Protein AF-A0A969NFZ1-F1 (afdb_monomer_lite)

pLDDT: mean 78.17, std 21.15, range [33.38, 98.12]

Structure (mmCIF, N/CA/C/O backbone):
data_AF-A0A969NFZ1-F1
#
_entry.id   AF-A0A969NFZ1-F1
#
loop_
_atom_site.group_PDB
_atom_site.id
_atom_site.type_symbol
_atom_site.label_atom_id
_atom_site.label_alt_id
_atom_site.label_comp_id
_atom_site.label_asym_id
_atom_site.label_entity_id
_atom_site.label_seq_id
_atom_site.pdbx_PDB_ins_code
_atom_site.Cartn_x
_atom_site.Cartn_y
_atom_site.Cartn_z
_atom_site.occupancy
_atom_site.B_iso_or_equiv
_atom_site.auth_seq_id
_atom_site.auth_comp_id
_atom_site.auth_asym_id
_atom_site.auth_atom_id
_atom_site.pdbx_PDB_model_num
ATOM 1 N N . MET A 1 1 ? -9.414 -12.767 0.081 1.00 47.22 1 MET A N 1
ATOM 2 C CA . MET A 1 1 ? -10.395 -11.897 -0.607 1.00 47.22 1 MET A CA 1
ATOM 3 C C . MET A 1 1 ? -9.582 -10.931 -1.452 1.00 47.22 1 MET A C 1
ATOM 5 O O . MET A 1 1 ? -8.502 -10.576 -1.006 1.00 47.22 1 MET A O 1
ATOM 9 N N . ALA A 1 2 ? -10.011 -10.599 -2.670 1.00 57.41 2 ALA A N 1
ATOM 10 C CA . ALA A 1 2 ? -9.298 -9.615 -3.489 1.00 57.41 2 ALA A CA 1
ATOM 11 C C . ALA A 1 2 ? -9.621 -8.204 -2.979 1.00 57.41 2 ALA A C 1
ATOM 13 O O . ALA A 1 2 ? -10.778 -7.925 -2.651 1.00 57.41 2 ALA A O 1
ATOM 14 N N . PHE A 1 3 ? -8.607 -7.353 -2.880 1.00 71.88 3 PHE A N 1
ATOM 15 C CA . PHE A 1 3 ? -8.769 -5.966 -2.471 1.00 71.88 3 PHE A CA 1
ATOM 16 C C . PHE A 1 3 ? -9.343 -5.140 -3.632 1.00 71.88 3 PHE A C 1
ATOM 18 O O . PHE A 1 3 ? -8.920 -5.292 -4.771 1.00 71.88 3 PHE A O 1
ATOM 25 N N . ASP A 1 4 ? -10.339 -4.288 -3.375 1.00 77.69 4 ASP A N 1
ATOM 26 C CA . ASP A 1 4 ? -11.034 -3.534 -4.430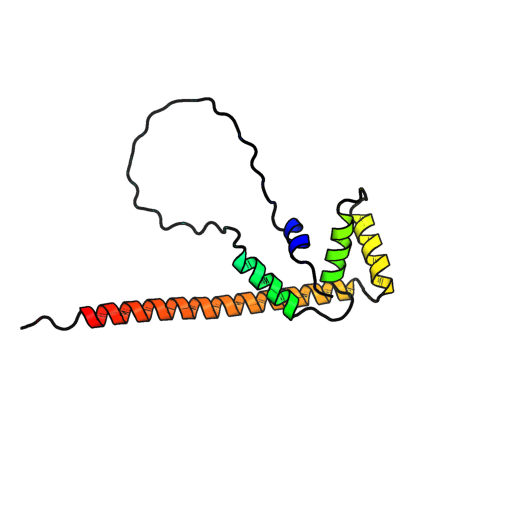 1.00 77.69 4 ASP A CA 1
ATOM 27 C C . ASP A 1 4 ? -10.371 -2.165 -4.652 1.00 77.69 4 ASP A C 1
ATOM 29 O O . ASP A 1 4 ? -10.809 -1.136 -4.128 1.00 77.69 4 ASP A O 1
ATOM 33 N N . PHE A 1 5 ? -9.287 -2.156 -5.432 1.00 75.94 5 PHE A N 1
ATOM 34 C CA . PHE A 1 5 ? -8.477 -0.956 -5.668 1.00 75.94 5 PHE A CA 1
ATOM 35 C C . PHE A 1 5 ? -9.226 0.178 -6.376 1.00 75.94 5 PHE A C 1
ATOM 37 O O . PHE A 1 5 ? -8.934 1.356 -6.152 1.00 75.94 5 PHE A O 1
ATOM 44 N N . LYS A 1 6 ? -10.249 -0.146 -7.174 1.00 75.44 6 LYS A N 1
ATOM 45 C CA . LYS A 1 6 ? -11.071 0.856 -7.874 1.00 75.44 6 LYS A CA 1
ATOM 46 C C . LYS A 1 6 ? -11.805 1.764 -6.904 1.00 75.44 6 LYS A C 1
ATOM 48 O O . LYS A 1 6 ? -11.975 2.950 -7.172 1.00 75.44 6 LYS A O 1
ATOM 53 N N . LYS A 1 7 ? -12.203 1.219 -5.756 1.00 73.88 7 LYS A N 1
ATOM 54 C CA . LYS A 1 7 ? -12.824 2.003 -4.698 1.00 73.88 7 LYS A CA 1
ATOM 55 C C . LYS A 1 7 ? -11.800 2.960 -4.096 1.00 73.88 7 LYS A C 1
ATOM 57 O O . LYS A 1 7 ? -12.065 4.163 -4.084 1.00 73.88 7 LYS A O 1
ATOM 62 N N . ILE A 1 8 ? -10.617 2.494 -3.696 1.00 71.56 8 ILE A N 1
ATOM 63 C CA . ILE A 1 8 ? -9.643 3.393 -3.057 1.00 71.56 8 ILE A CA 1
ATOM 64 C C . ILE A 1 8 ? -9.021 4.402 -4.027 1.00 71.56 8 ILE A C 1
ATOM 66 O O . ILE A 1 8 ? -8.551 5.442 -3.584 1.00 71.56 8 ILE A O 1
ATOM 70 N N . THR A 1 9 ? -9.078 4.162 -5.341 1.00 70.00 9 THR A N 1
ATOM 71 C CA . THR A 1 9 ? -8.626 5.127 -6.363 1.00 70.00 9 THR A CA 1
ATOM 72 C C . THR A 1 9 ? -9.313 6.487 -6.188 1.00 70.00 9 THR A C 1
ATOM 74 O O . THR A 1 9 ? -8.667 7.525 -6.306 1.00 70.00 9 THR A O 1
ATOM 77 N N . SER A 1 10 ? -10.592 6.490 -5.794 1.00 71.00 10 SER A N 1
ATOM 78 C CA . SER A 1 10 ? -11.364 7.708 -5.513 1.00 71.00 10 SER A CA 1
ATOM 79 C C . SER A 1 10 ? -10.823 8.539 -4.339 1.00 71.00 10 SER A C 1
ATOM 81 O O . SER A 1 10 ? -11.215 9.695 -4.208 1.00 71.00 10 SER A O 1
ATOM 83 N N . LEU A 1 11 ? -9.966 7.981 -3.474 1.00 68.75 11 LEU A N 1
ATOM 84 C CA . LEU A 1 11 ? -9.302 8.730 -2.398 1.00 68.75 11 LEU A CA 1
ATOM 85 C C . LEU A 1 11 ? -8.077 9.509 -2.898 1.00 68.75 11 LEU A C 1
ATOM 87 O O . LEU A 1 11 ? -7.656 10.456 -2.241 1.00 68.75 11 LEU A O 1
ATOM 91 N N . PHE A 1 12 ? -7.492 9.099 -4.028 1.00 67.69 12 PHE A N 1
ATOM 92 C CA . PHE A 1 12 ? -6.225 9.636 -4.534 1.00 67.69 12 PHE A CA 1
ATOM 93 C C . PHE A 1 12 ? -6.374 10.408 -5.847 1.00 67.69 12 PHE A C 1
ATOM 95 O O . PHE A 1 12 ? -5.532 11.252 -6.150 1.00 67.69 12 PHE A O 1
ATOM 102 N N . VAL A 1 13 ? -7.430 10.138 -6.618 1.00 60.50 13 VAL A N 1
ATOM 103 C CA . VAL A 1 13 ? -7.727 10.814 -7.882 1.00 60.50 13 VAL A CA 1
ATOM 104 C C . VAL A 1 13 ? -9.055 11.547 -7.750 1.00 60.50 13 VAL A C 1
ATOM 106 O O . VAL A 1 13 ? -10.119 10.935 -7.670 1.00 60.50 13 VAL A O 1
ATOM 109 N N . GLU A 1 14 ? -8.990 12.874 -7.754 1.00 54.16 14 GLU A N 1
ATOM 110 C CA . GLU A 1 14 ? -10.167 13.727 -7.853 1.00 54.16 14 GLU A CA 1
ATOM 111 C C . GLU A 1 14 ? -10.597 13.774 -9.327 1.00 54.16 14 GLU A C 1
ATOM 113 O O . GLU A 1 14 ? -10.011 14.482 -10.150 1.00 54.16 14 GLU A O 1
ATOM 118 N N . THR A 1 15 ? -11.589 12.960 -9.698 1.00 47.25 15 THR A N 1
ATOM 119 C CA . THR A 1 15 ? -12.238 13.055 -11.011 1.00 47.25 15 THR A CA 1
ATOM 120 C C . THR A 1 15 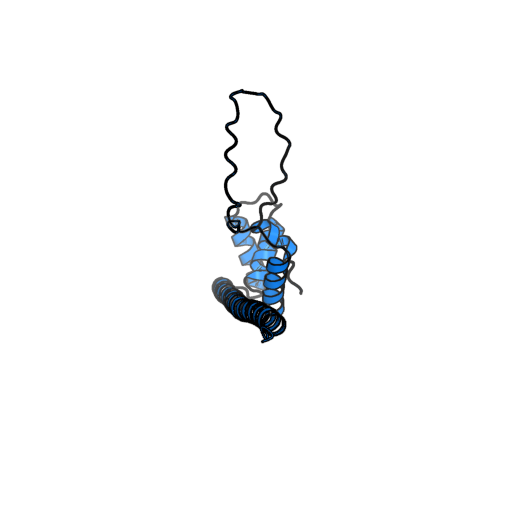? -12.977 14.389 -11.080 1.00 47.25 15 THR A C 1
ATOM 122 O O . THR A 1 15 ? -14.109 14.521 -10.621 1.00 47.25 15 THR A O 1
ATOM 125 N N . SER A 1 16 ? -12.308 15.405 -11.622 1.00 43.84 16 SER A N 1
ATOM 126 C CA . SER A 1 16 ? -12.915 16.701 -11.905 1.00 43.84 16 SER A CA 1
ATOM 127 C C . SER A 1 16 ? -13.853 16.573 -13.106 1.00 43.84 16 SER A C 1
ATOM 129 O O . SER A 1 16 ? -13.443 16.616 -14.263 1.00 43.84 16 SER A O 1
ATOM 131 N N . GLU A 1 17 ? -15.144 16.404 -12.835 1.00 43.84 17 GLU A N 1
ATOM 132 C CA . GLU A 1 17 ? -16.187 16.571 -13.843 1.00 43.84 17 GLU A CA 1
ATOM 133 C C . GLU A 1 17 ? -16.384 18.080 -14.081 1.00 43.84 17 GLU A C 1
ATOM 135 O O . GLU A 1 17 ? -16.965 18.795 -13.263 1.00 43.84 17 GLU A O 1
ATOM 140 N N . GLN A 1 18 ? -15.806 18.601 -15.169 1.00 35.22 18 GLN A N 1
ATOM 141 C CA . GLN A 1 18 ? -15.922 20.009 -15.559 1.00 35.22 18 GLN A CA 1
ATOM 142 C C . GLN A 1 18 ? -17.350 20.339 -16.022 1.00 35.22 18 GLN A C 1
ATOM 144 O O . GLN A 1 18 ? -17.803 19.872 -17.066 1.00 35.22 18 GLN A O 1
ATOM 149 N N . ALA A 1 19 ? -18.030 21.219 -15.285 1.00 37.06 19 ALA A N 1
ATOM 150 C CA . ALA A 1 19 ? -19.217 21.931 -15.760 1.00 37.06 19 ALA A CA 1
ATOM 151 C C . ALA A 1 19 ? -18.820 23.089 -16.713 1.00 37.06 19 ALA A C 1
ATOM 153 O O . ALA A 1 19 ? -17.762 23.698 -16.523 1.00 37.06 19 ALA A O 1
ATOM 154 N N . PRO A 1 20 ? -19.638 23.425 -17.733 1.00 38.88 20 PRO A N 1
ATOM 155 C CA . PRO A 1 20 ? -19.259 24.369 -18.782 1.00 38.88 20 PRO A CA 1
ATOM 156 C C . PRO A 1 20 ? -19.355 25.818 -18.286 1.00 38.88 20 PRO A C 1
ATOM 158 O O . PRO A 1 20 ? -20.407 26.250 -17.818 1.00 38.88 20 PRO A O 1
ATOM 161 N N . VAL A 1 21 ? -18.272 26.590 -18.425 1.00 33.56 21 VAL A N 1
ATOM 162 C CA . VAL A 1 21 ? -18.270 28.032 -18.132 1.00 33.56 21 VAL A CA 1
ATOM 163 C C . VAL A 1 21 ? -18.431 28.827 -19.428 1.00 33.56 21 VAL A C 1
ATOM 165 O O . VAL A 1 21 ? -17.689 28.659 -20.394 1.00 33.56 21 VAL A O 1
ATOM 168 N N . GLN A 1 22 ? -19.450 29.678 -19.414 1.00 33.38 22 GLN A N 1
ATOM 169 C CA . GLN A 1 22 ? -19.936 30.550 -20.477 1.00 33.38 22 GLN A CA 1
ATOM 170 C C . GLN A 1 22 ? -19.023 31.781 -20.669 1.00 33.38 22 GLN A C 1
ATOM 172 O O . GLN A 1 22 ? -18.518 32.344 -19.701 1.00 33.38 22 GLN A O 1
ATOM 177 N N . GLN A 1 23 ? -18.803 32.171 -21.931 1.00 36.34 23 GLN A N 1
ATOM 178 C CA . GLN A 1 23 ? -17.927 33.262 -22.389 1.00 36.34 23 GLN A CA 1
ATOM 179 C C . GLN A 1 23 ? -18.564 34.658 -22.246 1.00 36.34 23 GLN A C 1
ATOM 181 O O . GLN A 1 23 ? -19.745 34.805 -22.540 1.00 36.34 23 GLN A O 1
ATOM 186 N N . GLU A 1 24 ? -17.743 35.687 -21.986 1.00 35.72 24 GLU A N 1
ATOM 187 C CA . GLU A 1 24 ? -17.876 37.027 -22.593 1.00 35.72 24 GLU A CA 1
ATOM 188 C C . GLU A 1 24 ? -16.492 37.705 -22.780 1.00 35.72 24 GLU A C 1
ATOM 190 O O . GLU A 1 24 ? -15.524 37.309 -22.124 1.00 35.72 24 GLU A O 1
ATOM 195 N N . PRO A 1 25 ? -16.355 38.654 -23.735 1.00 46.28 25 PRO A N 1
ATOM 196 C CA . PRO A 1 25 ? -15.123 38.889 -24.489 1.00 46.28 25 PRO A CA 1
ATOM 197 C C . PRO A 1 25 ? -14.338 40.128 -24.028 1.00 46.28 25 PRO A C 1
ATOM 199 O O . PRO A 1 25 ? -14.912 41.127 -23.604 1.00 46.28 25 PRO A O 1
ATOM 202 N N . SER A 1 26 ? -13.016 40.126 -24.221 1.00 37.03 26 SER A N 1
ATOM 203 C CA . SER A 1 26 ? -12.261 41.376 -24.347 1.00 37.03 26 SER A CA 1
ATOM 204 C C . SER A 1 26 ? -11.040 41.207 -25.247 1.00 37.03 26 SER A C 1
ATOM 206 O O . SER A 1 26 ? -10.304 40.225 -25.190 1.00 37.03 26 SER A O 1
ATOM 208 N N . SER A 1 27 ? -10.909 42.177 -26.136 1.00 45.69 27 SER A N 1
ATOM 209 C CA . SER A 1 27 ? -10.165 42.211 -27.386 1.00 45.69 27 SER A CA 1
ATOM 210 C C . SER A 1 27 ? -8.814 42.921 -27.263 1.00 45.69 27 SER A C 1
ATOM 212 O O . SER A 1 27 ? -8.782 44.070 -26.829 1.00 45.69 27 SER A O 1
ATOM 214 N N . ALA A 1 28 ? -7.738 42.305 -27.767 1.00 39.47 28 ALA A 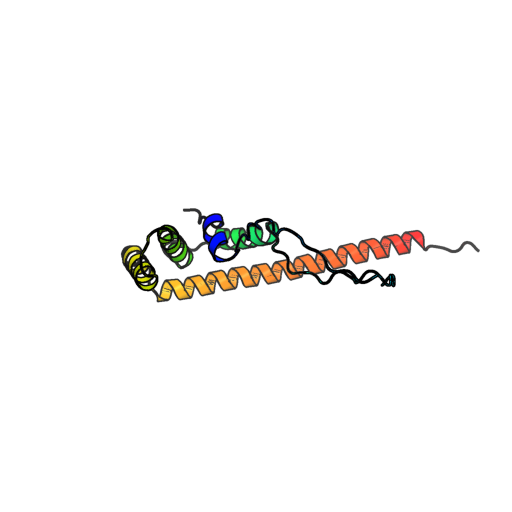N 1
ATOM 215 C CA . ALA A 1 28 ? -6.564 42.983 -28.340 1.00 39.47 28 ALA A CA 1
ATOM 216 C C . ALA A 1 28 ? -5.753 42.003 -29.230 1.00 39.47 28 ALA A C 1
ATOM 218 O O . ALA A 1 28 ? -5.766 40.801 -28.962 1.00 39.47 28 ALA A O 1
ATOM 219 N N . PRO A 1 29 ? -5.102 42.476 -30.313 1.00 43.56 29 PRO A N 1
ATOM 220 C CA . PRO A 1 29 ? -4.761 41.662 -31.482 1.00 43.56 29 PRO A CA 1
ATOM 221 C C . PRO A 1 29 ? -3.432 40.896 -31.372 1.00 43.56 29 PRO A C 1
ATOM 223 O O . PRO A 1 29 ? -2.464 41.353 -30.768 1.00 43.56 29 PRO A O 1
ATOM 226 N N . SER A 1 30 ? -3.403 39.731 -32.028 1.00 46.16 30 SER A N 1
ATOM 227 C CA . SER A 1 30 ? -2.269 38.811 -32.147 1.00 46.16 30 SER A CA 1
ATOM 228 C C . SER A 1 30 ? -1.046 39.422 -32.827 1.00 46.16 30 SER A C 1
ATOM 230 O O . SER A 1 30 ? -1.135 39.944 -33.938 1.00 46.16 30 SER A O 1
ATOM 232 N N . VAL A 1 31 ? 0.124 39.186 -32.234 1.00 35.28 31 VAL A N 1
ATOM 233 C CA . VAL A 1 31 ? 1.387 39.103 -32.974 1.00 35.28 31 VAL A CA 1
ATOM 234 C C . VAL A 1 31 ? 1.816 37.640 -32.950 1.00 35.28 31 VAL A C 1
ATOM 236 O O . VAL A 1 31 ? 2.223 37.110 -31.919 1.00 35.28 31 VAL A O 1
ATOM 239 N N . SER A 1 32 ? 1.636 36.968 -34.085 1.00 48.34 32 SER A N 1
ATOM 240 C CA . SER A 1 32 ? 2.074 35.592 -34.304 1.00 48.34 32 SER A CA 1
ATOM 241 C C . SER A 1 32 ? 3.581 35.584 -34.535 1.00 48.34 32 SER A C 1
ATOM 243 O O . SER A 1 32 ? 4.050 35.949 -35.611 1.00 48.34 32 SER A O 1
ATOM 245 N N . LEU A 1 33 ? 4.336 35.151 -33.530 1.00 40.34 33 LEU A N 1
ATOM 246 C CA . LEU A 1 33 ? 5.721 34.719 -33.682 1.00 40.34 33 LEU A CA 1
ATOM 247 C C . LEU A 1 33 ? 5.733 33.204 -33.501 1.00 40.34 33 LEU A C 1
ATOM 249 O O . LEU A 1 33 ? 5.552 32.701 -32.395 1.00 40.34 33 LEU A O 1
ATOM 253 N N . SER A 1 34 ? 5.894 32.489 -34.612 1.00 48.06 34 SER A N 1
ATOM 254 C CA . SER A 1 34 ? 6.034 31.036 -34.655 1.00 48.06 34 SER A CA 1
ATOM 255 C C . SER A 1 34 ? 7.252 30.617 -33.834 1.00 48.06 34 SER A C 1
ATOM 257 O O . SER A 1 34 ? 8.390 30.714 -34.294 1.00 48.06 34 SER A O 1
ATOM 259 N N . GLN A 1 35 ? 7.011 30.188 -32.598 1.00 40.97 35 GLN A N 1
ATOM 260 C CA . GLN A 1 35 ? 8.035 29.620 -31.734 1.00 40.97 35 GLN A CA 1
ATOM 261 C C . GLN A 1 35 ? 8.273 28.152 -32.137 1.00 40.97 35 GLN A C 1
ATOM 263 O O . GLN A 1 35 ? 7.311 27.455 -32.476 1.00 40.97 35 GLN A O 1
ATOM 268 N N . PRO A 1 36 ? 9.529 27.667 -32.131 1.00 42.62 36 PRO A N 1
ATOM 269 C CA . PRO A 1 36 ? 9.833 26.258 -32.354 1.00 42.62 36 PRO A CA 1
ATOM 270 C C . PRO A 1 36 ? 9.073 25.420 -31.332 1.00 42.62 36 PRO A C 1
ATOM 272 O O . PRO A 1 36 ? 9.010 25.810 -30.166 1.00 42.62 36 PRO A O 1
ATOM 275 N N . GLN A 1 37 ? 8.500 24.296 -31.772 1.00 39.53 37 GLN A N 1
ATOM 276 C CA . GLN A 1 37 ? 7.786 23.365 -30.904 1.00 39.53 37 GLN A CA 1
ATOM 277 C C . GLN A 1 37 ? 8.634 23.080 -29.666 1.00 39.53 37 GLN A C 1
ATOM 279 O O . GLN A 1 37 ? 9.702 22.469 -29.748 1.00 39.53 37 GLN A O 1
ATOM 284 N N . THR A 1 38 ? 8.176 23.584 -28.524 1.00 38.22 38 THR A N 1
ATOM 285 C CA . THR A 1 38 ? 8.731 23.223 -27.236 1.00 38.22 38 THR A CA 1
ATOM 286 C C . THR A 1 38 ? 8.524 21.726 -27.097 1.00 38.22 38 THR A C 1
ATOM 288 O O . THR A 1 38 ? 7.402 21.225 -27.156 1.00 38.22 38 THR A O 1
ATOM 291 N N . VAL A 1 39 ? 9.639 21.007 -26.981 1.00 46.59 39 VAL A N 1
ATOM 292 C CA . VAL A 1 39 ? 9.682 19.638 -26.475 1.00 46.59 39 VAL A CA 1
ATOM 293 C C . VAL A 1 39 ? 8.742 19.602 -25.277 1.00 46.59 39 VAL A C 1
ATOM 295 O O . VAL A 1 39 ? 8.951 20.349 -24.320 1.00 46.59 39 VAL A O 1
ATOM 298 N N . GLY A 1 40 ? 7.652 18.842 -25.406 1.00 43.78 40 GLY A N 1
ATOM 299 C CA . GLY A 1 40 ? 6.588 18.812 -24.418 1.00 43.78 40 GLY A CA 1
ATOM 300 C C . GLY A 1 40 ? 7.191 18.586 -23.043 1.00 43.78 40 GLY A C 1
ATOM 301 O O . GLY A 1 40 ? 7.843 17.571 -22.806 1.00 43.78 40 GLY A O 1
ATOM 302 N N . VAL A 1 41 ? 7.001 19.553 -22.146 1.00 44.25 41 VAL A N 1
ATOM 303 C CA . VAL A 1 41 ? 7.138 19.297 -20.716 1.00 44.25 41 VAL A CA 1
ATOM 304 C C . VAL A 1 41 ? 6.226 18.102 -20.450 1.00 44.25 41 VAL A C 1
ATOM 306 O O . VAL A 1 41 ? 5.045 18.199 -20.792 1.00 44.25 41 VAL A O 1
ATOM 309 N N . PRO A 1 42 ? 6.720 16.972 -19.916 1.00 51.62 42 PRO A N 1
ATOM 310 C CA . PRO A 1 42 ? 5.831 15.911 -19.491 1.00 51.62 42 PRO A CA 1
ATOM 311 C C . PRO A 1 42 ? 4.995 16.489 -18.350 1.00 51.62 42 PRO A C 1
ATOM 313 O O . PRO A 1 42 ? 5.425 16.553 -17.201 1.00 51.62 42 PRO A O 1
ATOM 316 N N . THR A 1 43 ? 3.804 16.987 -18.670 1.00 56.28 43 THR A N 1
ATOM 317 C CA . THR A 1 43 ? 2.736 17.116 -17.690 1.00 56.28 43 THR A CA 1
ATOM 318 C C . THR A 1 43 ? 2.572 15.721 -17.117 1.00 56.28 43 THR A C 1
ATOM 320 O O . THR A 1 43 ? 2.328 14.794 -17.888 1.00 56.28 43 THR A O 1
ATOM 323 N N . GLY A 1 44 ? 2.786 15.559 -15.809 1.00 62.44 44 GLY A N 1
ATOM 324 C CA . GLY A 1 44 ? 2.578 14.304 -15.087 1.00 62.44 44 GLY A CA 1
ATOM 325 C C . GLY A 1 44 ? 1.100 13.928 -15.103 1.00 62.44 44 GLY A C 1
ATOM 326 O O . GLY A 1 44 ? 0.412 14.052 -14.096 1.00 62.44 44 GLY A O 1
ATOM 327 N N . ALA A 1 45 ? 0.600 13.574 -16.283 1.00 76.56 45 ALA A N 1
ATOM 328 C CA . ALA A 1 45 ? -0.755 13.141 -16.506 1.00 76.56 45 ALA A CA 1
ATOM 329 C C . ALA A 1 45 ? -0.933 11.793 -15.816 1.00 76.56 45 ALA A C 1
ATOM 331 O O . ALA A 1 45 ? -0.040 10.944 -15.836 1.00 76.56 45 ALA A O 1
ATOM 332 N N . PHE A 1 46 ? -2.090 11.623 -15.190 1.00 82.00 46 PHE A N 1
ATOM 333 C CA . PHE A 1 46 ? -2.474 10.342 -14.635 1.00 82.00 46 PHE A CA 1
ATOM 334 C C . PHE A 1 46 ? -2.567 9.315 -15.768 1.00 82.00 46 PHE A C 1
ATOM 336 O O . PHE A 1 46 ? -3.323 9.502 -16.722 1.00 82.00 46 PHE A O 1
ATOM 343 N N . ASP A 1 47 ? -1.787 8.245 -15.652 1.00 87.62 47 ASP A N 1
ATOM 344 C CA . ASP A 1 47 ? -1.808 7.121 -16.577 1.00 87.62 47 ASP A CA 1
ATOM 345 C C . ASP A 1 47 ? -2.469 5.925 -15.884 1.00 87.62 47 ASP A C 1
ATOM 347 O O . ASP A 1 47 ? -1.956 5.393 -14.894 1.00 87.62 47 ASP A O 1
ATOM 351 N N . GLN A 1 48 ? -3.627 5.517 -16.408 1.00 88.00 48 GLN A N 1
ATOM 352 C CA . GLN A 1 48 ? -4.405 4.409 -15.858 1.00 88.00 48 GLN A CA 1
ATOM 353 C C . GLN A 1 48 ? -3.636 3.084 -15.917 1.00 88.00 48 GLN A C 1
ATOM 355 O O . GLN A 1 48 ? -3.752 2.287 -14.993 1.00 88.00 48 GLN A O 1
ATOM 360 N N . ALA A 1 49 ? -2.838 2.841 -16.960 1.00 88.19 49 ALA A N 1
ATOM 361 C CA . ALA A 1 49 ? -2.096 1.592 -17.096 1.00 88.19 49 ALA A CA 1
ATOM 362 C C . ALA A 1 49 ? -0.966 1.504 -16.064 1.00 88.19 49 ALA A C 1
ATOM 364 O O . ALA A 1 49 ? -0.745 0.442 -15.480 1.00 88.19 49 ALA A O 1
ATOM 365 N N . VAL A 1 50 ? -0.290 2.625 -15.789 1.00 88.19 50 VAL A N 1
ATOM 366 C CA . VAL A 1 50 ? 0.704 2.704 -14.706 1.00 88.19 50 VAL A CA 1
ATOM 367 C C . VAL A 1 50 ? 0.030 2.472 -13.357 1.00 88.19 50 VAL A C 1
ATOM 369 O O . VAL A 1 50 ? 0.522 1.677 -12.560 1.00 88.19 50 VAL A O 1
ATOM 372 N N . PHE A 1 51 ? -1.111 3.118 -13.108 1.00 89.69 51 PHE A N 1
ATOM 373 C CA . PHE A 1 51 ? -1.875 2.907 -11.881 1.00 89.69 51 PHE A CA 1
ATOM 374 C C . PHE A 1 51 ? -2.276 1.436 -11.706 1.00 89.69 51 PHE A C 1
ATOM 376 O O . PHE A 1 51 ? -1.983 0.849 -10.667 1.00 89.69 51 PHE A O 1
ATOM 383 N N . ASP A 1 52 ? -2.867 0.820 -12.731 1.00 90.00 52 ASP A N 1
ATOM 384 C CA . ASP A 1 52 ? -3.293 -0.581 -12.704 1.00 90.00 52 ASP A CA 1
ATOM 385 C C . ASP A 1 52 ? -2.109 -1.531 -12.458 1.00 90.00 52 ASP A C 1
ATOM 387 O O . ASP A 1 52 ? -2.242 -2.485 -11.692 1.00 90.00 52 ASP A O 1
ATOM 391 N N . SER A 1 53 ? -0.935 -1.248 -13.038 1.00 90.12 53 SER A N 1
ATOM 392 C CA . SER A 1 53 ? 0.293 -2.018 -12.786 1.00 90.12 53 SER A CA 1
ATOM 393 C C . SER A 1 53 ? 0.724 -1.941 -11.322 1.00 90.12 53 SER A C 1
ATOM 395 O O . SER A 1 53 ? 1.010 -2.964 -10.702 1.00 90.12 53 SER A O 1
ATOM 397 N N . 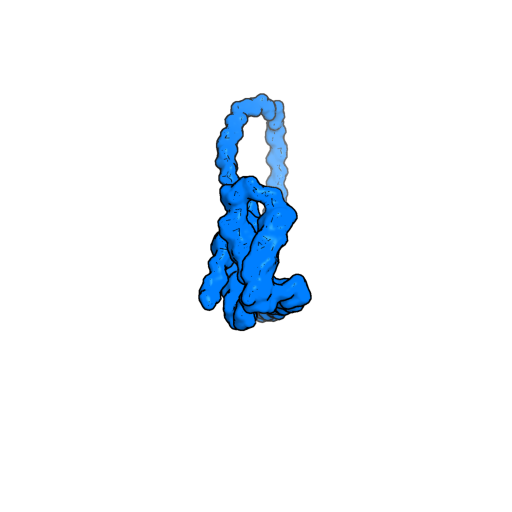LEU A 1 54 ? 0.713 -0.740 -10.735 1.00 92.19 54 LEU A N 1
ATOM 398 C CA . LEU A 1 54 ? 1.057 -0.547 -9.325 1.00 92.19 54 LEU A CA 1
ATOM 399 C C . LEU A 1 54 ? 0.050 -1.238 -8.398 1.00 92.19 54 LEU A C 1
ATOM 401 O O . LEU A 1 54 ? 0.451 -1.849 -7.410 1.00 92.19 54 LEU A O 1
ATOM 405 N N . MET A 1 55 ? -1.248 -1.169 -8.707 1.00 92.06 55 MET A N 1
ATOM 406 C CA . MET A 1 55 ? -2.274 -1.849 -7.908 1.00 92.06 55 MET A CA 1
ATOM 407 C C . MET A 1 55 ? -2.115 -3.364 -7.989 1.00 92.06 55 MET A C 1
ATOM 409 O O . MET A 1 55 ? -2.166 -4.040 -6.965 1.00 92.06 55 MET A O 1
ATOM 413 N N . LYS A 1 56 ? -1.823 -3.891 -9.181 1.00 91.75 56 LYS A N 1
ATOM 414 C CA . LYS A 1 56 ? -1.528 -5.309 -9.375 1.00 91.75 56 LYS A CA 1
ATOM 415 C C . LYS A 1 56 ? -0.306 -5.757 -8.566 1.00 91.75 56 LYS A C 1
ATOM 417 O O . LYS A 1 56 ? -0.363 -6.803 -7.927 1.00 91.75 56 LYS A O 1
ATOM 422 N N . ALA A 1 57 ? 0.762 -4.960 -8.529 1.00 93.94 57 ALA A N 1
ATOM 423 C CA . ALA A 1 57 ? 1.934 -5.262 -7.707 1.00 93.94 57 ALA A CA 1
ATOM 424 C C . ALA A 1 57 ? 1.578 -5.337 -6.210 1.00 93.94 57 ALA A C 1
ATOM 426 O O . ALA A 1 57 ? 2.045 -6.228 -5.502 1.00 93.94 57 ALA A O 1
ATOM 427 N N . ILE A 1 58 ? 0.706 -4.449 -5.719 1.00 94.38 58 ILE A N 1
ATOM 428 C CA . ILE A 1 58 ? 0.204 -4.532 -4.341 1.00 94.38 58 ILE A CA 1
ATOM 429 C C . ILE A 1 58 ? -0.646 -5.802 -4.141 1.00 94.38 58 ILE A C 1
ATOM 431 O O . ILE A 1 58 ? -0.458 -6.486 -3.137 1.00 94.38 58 ILE A O 1
ATOM 435 N N . GLU A 1 59 ? -1.543 -6.146 -5.075 1.00 91.94 59 GLU A N 1
ATOM 436 C CA . GLU A 1 59 ? -2.378 -7.362 -5.009 1.00 91.94 59 GLU A CA 1
ATOM 437 C C . GLU A 1 59 ? -1.546 -8.644 -4.924 1.00 91.94 59 GLU A C 1
ATOM 439 O O . GLU A 1 59 ? -1.821 -9.509 -4.090 1.00 91.94 59 GLU A O 1
ATOM 444 N N . GLU A 1 60 ? -0.525 -8.767 -5.772 1.00 93.62 60 GLU A N 1
ATOM 445 C CA . GLU A 1 60 ? 0.368 -9.931 -5.816 1.00 93.62 60 GLU A CA 1
ATOM 446 C C . GLU A 1 60 ? 1.180 -10.085 -4.523 1.00 93.62 60 GLU A C 1
ATOM 448 O O . GLU A 1 60 ? 1.557 -11.198 -4.149 1.00 93.62 60 GLU A O 1
ATOM 453 N N . HIS A 1 61 ? 1.394 -8.978 -3.812 1.00 94.75 61 HIS A N 1
ATOM 454 C CA . HIS A 1 61 ? 2.094 -8.920 -2.536 1.00 94.75 61 HIS A CA 1
ATOM 455 C C . HIS A 1 61 ? 1.156 -8.775 -1.326 1.00 94.75 61 HIS A C 1
ATOM 457 O O . HIS A 1 61 ? 1.626 -8.458 -0.233 1.00 94.75 61 HIS A O 1
ATOM 463 N N . ASN A 1 62 ? -0.151 -9.013 -1.475 1.00 93.50 62 ASN A N 1
ATOM 464 C CA . ASN A 1 62 ? -1.095 -8.852 -0.371 1.00 93.50 62 ASN A CA 1
ATOM 465 C C . ASN A 1 62 ? -0.758 -9.782 0.813 1.00 93.50 62 ASN A C 1
ATOM 467 O O . ASN A 1 62 ? -0.513 -10.983 0.642 1.00 93.50 62 ASN A O 1
ATOM 471 N N . LEU A 1 63 ? -0.751 -9.231 2.025 1.00 94.00 63 LEU A N 1
ATOM 472 C CA . LEU A 1 63 ? -0.439 -9.964 3.245 1.00 94.00 63 LEU A CA 1
ATOM 473 C C . LEU A 1 63 ? -1.653 -10.786 3.712 1.00 94.00 63 LEU A C 1
ATOM 475 O O . LEU A 1 63 ? -2.803 -10.392 3.535 1.00 94.00 63 LEU A O 1
ATOM 479 N N . PRO A 1 64 ? -1.436 -11.955 4.340 1.00 92.25 64 PRO A N 1
ATOM 480 C CA . PRO A 1 64 ? -2.534 -12.724 4.902 1.00 92.25 64 PRO A CA 1
ATOM 481 C C . PRO A 1 64 ? -3.070 -12.083 6.191 1.00 92.25 64 PRO A C 1
ATOM 483 O O . PRO A 1 64 ? -2.315 -11.781 7.118 1.00 92.25 64 PRO A O 1
ATOM 486 N N . GLY A 1 65 ? -4.397 -12.015 6.302 1.00 91.94 65 GLY A N 1
ATOM 487 C CA . GLY A 1 65 ? -5.096 -11.540 7.498 1.00 91.94 65 GLY A CA 1
ATOM 488 C C . GLY A 1 65 ? -5.446 -10.057 7.431 1.00 91.94 65 GLY A C 1
ATOM 489 O O . GLY A 1 65 ? -5.421 -9.455 6.372 1.00 91.94 65 GLY A O 1
ATOM 490 N N . GLU A 1 66 ? -5.826 -9.484 8.573 1.00 95.06 66 GLU A N 1
ATOM 491 C CA . GLU A 1 66 ? -6.206 -8.072 8.642 1.00 95.06 66 GLU A CA 1
ATOM 492 C C . GLU A 1 66 ? -4.957 -7.186 8.711 1.00 95.06 66 GLU A C 1
ATOM 494 O O . GLU A 1 66 ? -4.114 -7.350 9.607 1.00 95.06 66 GLU A O 1
ATOM 499 N N . ASP A 1 67 ? -4.872 -6.216 7.803 1.00 96.38 67 ASP A N 1
ATOM 500 C CA . ASP A 1 67 ? -3.729 -5.322 7.649 1.00 96.38 67 ASP A CA 1
ATOM 501 C C . ASP A 1 67 ? -4.136 -3.875 7.270 1.00 96.38 67 ASP A C 1
ATOM 503 O O . ASP A 1 67 ? -5.270 -3.441 7.496 1.00 96.38 67 ASP A O 1
ATOM 507 N N . TYR A 1 68 ? -3.180 -3.093 6.759 1.00 96.62 68 TYR A N 1
ATOM 508 C CA . TYR A 1 68 ? -3.391 -1.722 6.297 1.00 96.62 68 TYR A CA 1
ATOM 509 C C . TYR A 1 68 ? -4.418 -1.593 5.167 1.00 96.62 68 TYR A C 1
ATOM 511 O O . TYR A 1 68 ? -5.221 -0.657 5.198 1.00 96.62 68 TYR A O 1
ATOM 519 N N . LEU A 1 69 ? -4.404 -2.495 4.183 1.00 95.62 69 LEU A N 1
ATOM 520 C CA . LEU A 1 69 ? -5.364 -2.447 3.085 1.00 95.62 69 LEU A CA 1
ATOM 521 C C . LEU A 1 69 ? -6.766 -2.656 3.659 1.00 95.62 69 LEU A C 1
ATOM 523 O O . LEU A 1 69 ? -7.657 -1.831 3.449 1.00 95.62 69 LEU A O 1
ATOM 527 N N . GLU A 1 70 ? -6.925 -3.646 4.527 1.00 95.44 70 GLU A N 1
ATOM 528 C CA . GLU A 1 70 ? -8.229 -4.038 5.069 1.00 95.44 70 GLU A CA 1
ATOM 529 C C . GLU A 1 70 ? -8.827 -2.914 5.926 1.00 95.44 70 GLU A C 1
ATOM 531 O O . GLU A 1 70 ? -10.027 -2.620 5.861 1.00 95.44 70 GLU A O 1
ATOM 536 N N . PHE A 1 71 ? -7.960 -2.202 6.646 1.00 95.69 71 PHE A N 1
ATOM 537 C CA . PHE A 1 71 ? -8.289 -0.966 7.342 1.00 95.69 71 PHE A CA 1
ATOM 538 C C . PHE A 1 71 ? -8.784 0.144 6.398 1.00 95.69 71 PHE A C 1
ATOM 540 O O . PHE A 1 71 ? -9.817 0.759 6.679 1.00 95.69 71 PHE A O 1
ATOM 547 N N . LEU A 1 72 ? -8.102 0.391 5.275 1.00 94.31 72 LEU A N 1
ATOM 548 C CA . LEU A 1 72 ? -8.528 1.387 4.284 1.00 94.31 72 LEU A CA 1
ATOM 549 C C . LEU A 1 72 ? -9.864 1.026 3.626 1.00 94.31 72 LEU A C 1
ATOM 551 O O . LEU A 1 72 ? -10.728 1.891 3.488 1.00 94.31 72 LEU A O 1
ATOM 555 N N . SER A 1 73 ? -10.066 -0.240 3.259 1.00 92.81 73 SER A N 1
ATOM 556 C CA . SER A 1 73 ? -11.329 -0.705 2.668 1.00 92.81 73 SER A CA 1
ATOM 557 C C . SER A 1 73 ? -12.501 -0.525 3.634 1.00 92.81 73 SER A C 1
ATOM 559 O O . SER A 1 73 ? -13.559 -0.009 3.260 1.00 92.81 73 SER A O 1
ATOM 561 N N . ALA A 1 74 ? -12.301 -0.859 4.911 1.00 93.31 74 ALA A N 1
ATOM 562 C CA . ALA A 1 74 ? -13.315 -0.657 5.937 1.00 93.31 74 ALA A CA 1
ATOM 563 C C . ALA A 1 74 ? -13.607 0.833 6.190 1.00 93.31 74 ALA A C 1
ATOM 565 O O . ALA A 1 74 ? -14.772 1.204 6.340 1.00 93.31 74 ALA A O 1
ATOM 566 N N . LEU A 1 75 ? -12.589 1.703 6.180 1.00 93.31 75 LEU A N 1
ATOM 567 C CA . LEU A 1 75 ? -12.787 3.157 6.246 1.00 93.31 75 LEU A CA 1
ATOM 568 C C . LEU A 1 75 ? -13.594 3.671 5.060 1.00 93.31 75 LEU A C 1
ATOM 570 O O . LEU A 1 75 ? -14.520 4.469 5.229 1.00 93.31 75 LEU A O 1
ATOM 574 N N . GLN A 1 76 ? -13.278 3.183 3.867 1.00 90.69 76 GLN A N 1
ATOM 575 C CA . GLN A 1 76 ? -13.976 3.588 2.667 1.00 90.69 76 GLN A CA 1
ATOM 576 C C . GLN A 1 76 ? -15.444 3.154 2.674 1.00 90.69 76 GLN A C 1
ATOM 578 O O . GLN A 1 76 ? -16.320 3.922 2.272 1.00 90.69 76 GLN A O 1
ATOM 583 N N . ALA A 1 77 ? -15.752 1.963 3.188 1.00 90.44 77 ALA A N 1
ATOM 584 C CA . ALA A 1 77 ? -17.134 1.516 3.348 1.00 90.44 77 ALA A CA 1
ATOM 585 C C . ALA A 1 77 ? -17.971 2.479 4.220 1.00 90.44 77 ALA A C 1
ATOM 587 O O . ALA A 1 77 ? -19.194 2.527 4.091 1.00 90.44 77 ALA A O 1
ATOM 588 N N . MET A 1 78 ? -17.323 3.291 5.064 1.00 88.56 78 MET A N 1
ATOM 589 C CA . MET A 1 78 ? -17.962 4.308 5.901 1.00 88.56 78 MET A CA 1
ATOM 590 C C . MET A 1 78 ? -18.027 5.703 5.259 1.00 88.56 78 MET A C 1
ATOM 592 O O . MET A 1 78 ? -18.514 6.637 5.903 1.00 88.56 78 MET A O 1
ATOM 596 N N . GLN A 1 79 ? -17.562 5.893 4.018 1.00 84.81 79 GLN A N 1
ATOM 597 C CA . GLN A 1 79 ? -17.468 7.222 3.392 1.00 84.81 79 GLN A CA 1
ATOM 598 C C . GLN A 1 79 ? -18.831 7.936 3.329 1.00 84.81 79 GLN A C 1
ATOM 600 O O . GLN A 1 79 ? -18.930 9.101 3.703 1.00 84.81 79 GLN A O 1
ATOM 605 N N . ASN A 1 80 ? -19.896 7.199 2.993 1.00 86.31 80 ASN A N 1
ATOM 606 C CA . ASN A 1 80 ? -21.257 7.728 2.837 1.00 86.31 80 ASN A CA 1
ATOM 607 C C . ASN A 1 80 ? -22.026 7.841 4.163 1.00 86.31 80 ASN A C 1
ATOM 609 O O . ASN A 1 80 ? -23.174 8.279 4.178 1.00 86.31 80 ASN A O 1
ATOM 613 N N . ILE A 1 81 ? -21.424 7.414 5.276 1.00 87.88 81 ILE A N 1
ATOM 614 C CA . ILE A 1 81 ? -22.047 7.505 6.594 1.00 87.88 81 ILE A CA 1
ATOM 615 C C . ILE A 1 81 ? -21.664 8.866 7.196 1.00 87.88 81 ILE A C 1
ATOM 617 O O . ILE A 1 81 ? -20.465 9.165 7.282 1.00 87.88 81 ILE A O 1
ATOM 621 N N . PRO A 1 82 ? -22.631 9.698 7.629 1.00 87.69 82 PRO A N 1
ATOM 622 C CA . PRO A 1 82 ? -22.373 11.025 8.188 1.00 87.69 82 PRO A CA 1
ATOM 623 C C . PRO A 1 82 ? -21.862 10.923 9.634 1.00 87.69 82 PRO A C 1
ATOM 625 O O . PRO A 1 82 ? -22.537 11.298 10.589 1.00 87.69 82 PRO A O 1
ATOM 628 N N . LEU A 1 83 ? -20.666 10.363 9.798 1.00 88.75 83 LEU A N 1
ATOM 629 C CA . LEU A 1 83 ? -19.937 10.303 11.061 1.00 88.75 83 LEU A CA 1
ATOM 630 C C . LEU A 1 83 ? -18.699 11.188 10.986 1.00 88.75 83 LEU A C 1
ATOM 632 O O . LEU A 1 83 ? -18.108 11.361 9.919 1.00 88.75 83 LEU A O 1
ATOM 636 N N . ASP A 1 84 ? -18.288 11.682 12.147 1.00 93.19 84 ASP A N 1
ATOM 637 C CA . ASP A 1 84 ? -16.989 12.317 12.322 1.00 93.19 84 ASP A CA 1
ATOM 638 C C . ASP A 1 84 ? -15.850 11.353 11.941 1.00 93.19 84 ASP A C 1
ATOM 640 O O . ASP A 1 84 ? -15.911 10.150 12.220 1.00 93.19 84 ASP A O 1
ATOM 644 N N . GLU A 1 85 ? -14.805 11.872 11.298 1.00 90.44 85 GLU A N 1
ATOM 645 C CA . GLU A 1 85 ? -13.684 11.077 10.786 1.00 90.44 85 GLU A CA 1
ATOM 646 C C . GLU A 1 85 ? -12.962 10.305 11.897 1.00 90.44 85 GLU A C 1
ATOM 648 O O . GLU A 1 85 ? -12.676 9.112 11.752 1.00 90.44 85 GLU A O 1
ATOM 653 N N . LYS A 1 86 ? -12.735 10.943 13.051 1.00 93.56 86 LYS A N 1
ATOM 654 C CA . LYS A 1 86 ? -12.098 10.293 14.199 1.00 93.56 86 LYS A CA 1
ATOM 655 C C . LYS A 1 86 ? -12.945 9.121 14.681 1.00 93.56 86 LYS A C 1
ATOM 657 O O . LYS A 1 86 ? -12.402 8.066 15.012 1.00 93.56 86 LYS A O 1
ATOM 662 N N . LEU A 1 87 ? -14.267 9.288 14.696 1.00 95.69 87 LEU A N 1
ATOM 663 C CA . LEU A 1 87 ? -15.191 8.224 15.073 1.00 95.69 87 LEU A CA 1
ATOM 664 C C . LEU A 1 87 ? -15.197 7.080 14.047 1.00 95.69 87 LEU A C 1
ATOM 666 O O . LEU A 1 87 ? -15.207 5.918 14.456 1.00 95.69 87 LEU A O 1
ATOM 670 N N . LYS A 1 88 ? -15.127 7.373 12.739 1.00 95.00 88 LYS A N 1
ATOM 671 C CA . LYS A 1 88 ? -14.968 6.345 11.688 1.00 95.00 88 LYS A CA 1
ATOM 672 C C . LYS A 1 88 ? -13.702 5.521 11.917 1.00 95.00 88 LYS A C 1
ATOM 674 O O . LYS A 1 88 ? -13.784 4.300 12.019 1.00 95.00 88 LYS A O 1
ATOM 679 N N . ILE A 1 89 ? -12.561 6.185 12.105 1.00 95.06 89 ILE A N 1
ATOM 680 C CA . ILE A 1 89 ? -11.268 5.535 12.372 1.00 95.06 89 ILE A CA 1
ATOM 681 C C . ILE A 1 89 ? -11.336 4.646 13.616 1.00 95.06 89 ILE A C 1
ATOM 683 O O . ILE A 1 89 ? -10.920 3.488 13.569 1.00 95.06 89 ILE A O 1
ATOM 687 N N . GLN A 1 90 ? -11.894 5.152 14.718 1.00 95.56 90 GLN A N 1
ATOM 688 C CA . GLN A 1 90 ? -12.044 4.376 15.951 1.00 95.56 90 GLN A CA 1
ATOM 689 C C . GLN A 1 90 ? -12.967 3.168 15.770 1.00 95.56 90 GLN A C 1
ATOM 691 O O . GLN A 1 90 ? -12.661 2.089 16.275 1.00 95.56 90 GLN A O 1
ATOM 696 N N . THR A 1 91 ? -14.064 3.331 15.029 1.00 95.94 91 THR A N 1
ATOM 697 C CA . THR A 1 91 ? -15.038 2.262 14.768 1.00 95.94 91 THR A CA 1
ATOM 698 C C . THR A 1 91 ? -14.419 1.152 13.927 1.00 95.94 91 THR A C 1
ATOM 700 O O . THR A 1 91 ? -14.518 -0.022 14.293 1.00 95.94 91 THR A O 1
ATOM 703 N N . VAL A 1 92 ? -13.731 1.503 12.837 1.00 95.94 92 VAL A N 1
ATOM 704 C CA . VAL A 1 92 ? -13.026 0.529 11.992 1.00 95.94 92 VAL A CA 1
ATOM 705 C C . VAL A 1 92 ? -11.953 -0.193 12.791 1.00 95.94 92 VAL A C 1
ATOM 707 O O . VAL A 1 92 ? -11.918 -1.423 12.790 1.00 95.94 92 VAL A O 1
ATOM 710 N N . LEU A 1 93 ? -11.117 0.548 13.525 1.00 96.69 93 LEU A N 1
ATOM 711 C CA . LEU A 1 93 ? -10.053 -0.050 14.322 1.00 96.69 93 LEU A CA 1
ATOM 712 C C . LEU A 1 93 ? -10.623 -1.007 15.373 1.00 96.69 93 LEU A C 1
ATOM 714 O O . LEU A 1 93 ? -10.132 -2.126 15.484 1.00 96.69 93 LEU A O 1
ATOM 718 N N . ALA A 1 94 ? -11.669 -0.615 16.106 1.00 96.94 94 ALA A N 1
ATOM 719 C CA . ALA A 1 94 ? -12.312 -1.479 17.095 1.00 96.94 94 ALA A CA 1
ATOM 720 C C . ALA A 1 94 ? -12.886 -2.750 16.451 1.00 96.94 94 ALA A C 1
ATOM 722 O O . ALA A 1 94 ? -12.706 -3.845 16.983 1.00 96.94 94 ALA A O 1
ATOM 723 N N . THR A 1 95 ? -13.509 -2.614 15.279 1.00 95.62 95 THR A N 1
ATOM 724 C CA . THR A 1 95 ? -14.099 -3.732 14.532 1.00 95.62 95 THR A CA 1
ATOM 725 C C . THR A 1 95 ? -13.028 -4.720 14.075 1.00 95.62 95 THR A C 1
ATOM 727 O O . THR A 1 95 ? -13.116 -5.909 14.380 1.00 95.62 95 THR A O 1
ATOM 730 N N . LEU A 1 96 ? -11.982 -4.249 13.396 1.00 96.62 96 LEU A N 1
ATOM 731 C CA . LEU A 1 96 ? -10.927 -5.113 12.857 1.00 96.62 96 LEU A CA 1
ATOM 732 C C . LEU A 1 96 ? -9.980 -5.645 13.944 1.00 96.62 96 LEU A C 1
ATOM 734 O O . LEU A 1 96 ? -9.403 -6.722 13.790 1.00 96.62 96 LEU A O 1
ATOM 738 N N . SER A 1 97 ? -9.871 -4.960 15.088 1.00 96.56 97 SER A N 1
ATOM 739 C CA . SER A 1 97 ? -9.096 -5.459 16.234 1.00 96.56 97 SER A CA 1
ATOM 740 C C . SER A 1 97 ? -9.642 -6.780 16.775 1.00 96.56 97 SER A C 1
ATOM 742 O O . SER A 1 97 ? -8.862 -7.616 17.226 1.00 96.56 97 SER A O 1
ATOM 744 N N . THR A 1 98 ? -10.954 -7.028 16.662 1.00 96.38 98 THR A N 1
ATOM 745 C CA . THR A 1 98 ? -11.554 -8.325 17.041 1.00 96.38 98 THR A CA 1
ATOM 746 C C . THR A 1 98 ? -11.003 -9.499 16.227 1.00 96.38 98 THR A C 1
ATOM 748 O O . THR A 1 98 ? -11.019 -10.637 16.690 1.00 96.38 98 THR A O 1
ATOM 751 N N . LYS A 1 99 ? -10.466 -9.215 15.038 1.00 94.75 99 LYS A N 1
ATOM 752 C CA . LYS A 1 99 ? -9.846 -10.173 14.120 1.00 94.75 99 LYS A CA 1
ATOM 753 C C . LYS A 1 99 ? -8.312 -10.112 14.135 1.00 94.75 99 LYS A C 1
ATOM 755 O O . LYS A 1 99 ? -7.653 -10.739 13.310 1.00 94.75 99 LYS A O 1
ATOM 760 N N . GLY A 1 100 ? -7.727 -9.382 15.086 1.00 93.75 100 GLY A N 1
ATOM 761 C CA . GLY A 1 100 ? -6.282 -9.345 15.306 1.00 93.75 100 GLY A CA 1
ATOM 762 C C . GLY A 1 100 ? -5.528 -8.249 14.553 1.00 93.75 100 GLY A C 1
ATOM 763 O O . GLY A 1 100 ? -4.293 -8.325 14.488 1.00 93.75 100 GLY A O 1
ATOM 764 N N . LEU A 1 101 ? -6.223 -7.241 14.011 1.00 96.88 101 LEU A N 1
ATOM 765 C CA . LEU A 1 101 ? -5.586 -6.007 13.552 1.00 96.88 101 LEU A CA 1
ATOM 766 C C . LEU A 1 101 ? -5.101 -5.185 14.755 1.00 96.88 101 LEU A C 1
ATOM 768 O O . LEU A 1 101 ? -5.784 -5.078 15.769 1.00 96.88 101 LEU A O 1
ATOM 772 N N . THR A 1 102 ? -3.926 -4.572 14.647 1.00 96.94 102 THR A N 1
ATOM 773 C CA . THR A 1 102 ? -3.405 -3.642 15.659 1.00 96.94 102 THR A CA 1
ATOM 774 C C . THR A 1 102 ? -2.830 -2.410 14.978 1.00 96.94 102 THR A C 1
ATOM 776 O O . THR A 1 102 ? -2.437 -2.468 13.815 1.00 96.94 102 THR A O 1
ATOM 779 N N . ILE A 1 103 ? -2.709 -1.296 15.707 1.00 96.50 103 ILE A N 1
ATOM 780 C CA . ILE A 1 103 ? -2.067 -0.075 15.183 1.00 96.50 103 ILE A CA 1
ATOM 781 C C . ILE A 1 103 ? -0.645 -0.374 14.685 1.00 96.50 103 ILE A C 1
ATOM 783 O O . ILE A 1 103 ? -0.216 0.163 13.667 1.00 96.50 103 ILE A O 1
ATOM 787 N N . GLN A 1 104 ? 0.076 -1.249 15.388 1.00 97.44 104 GLN A N 1
ATOM 788 C CA . GLN A 1 104 ? 1.417 -1.658 14.992 1.00 97.44 104 GLN A CA 1
ATOM 789 C C . GLN A 1 104 ? 1.401 -2.412 13.654 1.00 97.44 104 GLN A C 1
ATOM 791 O O . GLN A 1 104 ? 2.154 -2.051 12.755 1.00 97.44 104 GLN A O 1
ATOM 796 N N . LYS A 1 105 ? 0.478 -3.369 13.474 1.00 96.75 105 LYS A N 1
ATOM 797 C CA . LYS A 1 105 ? 0.313 -4.090 12.202 1.00 96.75 105 LYS A CA 1
ATOM 798 C C . LYS A 1 105 ? -0.067 -3.175 11.045 1.00 96.75 105 LYS A C 1
ATOM 800 O O . LYS A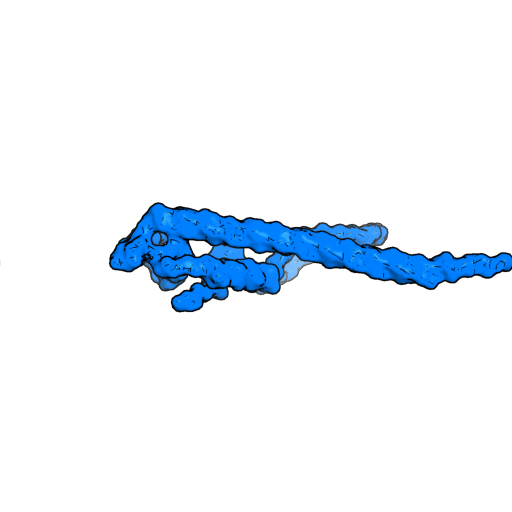 1 105 ? 0.448 -3.360 9.950 1.00 96.75 105 LYS A O 1
ATOM 805 N N . ILE A 1 106 ? -0.925 -2.178 11.275 1.00 97.12 106 ILE A N 1
ATOM 806 C CA . ILE A 1 106 ? -1.282 -1.168 10.262 1.00 97.12 106 ILE A CA 1
ATOM 807 C C . ILE A 1 106 ? -0.020 -0.441 9.780 1.00 97.12 106 ILE A C 1
ATOM 809 O O . ILE A 1 106 ? 0.185 -0.295 8.581 1.00 97.12 106 ILE A O 1
ATOM 813 N N . LYS A 1 107 ? 0.858 -0.021 10.700 1.00 97.94 107 LYS A N 1
ATOM 814 C CA . LYS A 1 107 ? 2.118 0.649 10.339 1.00 97.94 107 LYS A CA 1
ATOM 815 C C . LYS A 1 107 ? 3.073 -0.276 9.589 1.00 97.94 107 LYS A C 1
ATOM 817 O O . LYS A 1 107 ? 3.581 0.096 8.539 1.00 97.94 107 LYS A O 1
ATOM 822 N N . GLU A 1 108 ? 3.287 -1.482 10.108 1.00 98.00 108 GLU A N 1
ATOM 823 C CA . GLU A 1 108 ? 4.209 -2.458 9.516 1.00 98.00 108 GLU A CA 1
ATOM 824 C C . GLU A 1 108 ? 3.778 -2.887 8.110 1.00 98.00 108 GLU A C 1
ATOM 826 O O . GLU A 1 108 ? 4.609 -2.962 7.206 1.00 98.00 108 GLU A O 1
ATOM 831 N N . SER A 1 109 ? 2.480 -3.124 7.906 1.00 97.69 109 SER A N 1
ATOM 832 C CA . SER A 1 109 ? 1.933 -3.467 6.588 1.00 97.69 109 SER A CA 1
ATOM 833 C C . SER A 1 109 ? 1.940 -2.277 5.626 1.00 97.69 109 SER A C 1
ATOM 835 O O . SER A 1 109 ? 2.291 -2.453 4.463 1.00 97.69 109 SER A O 1
ATOM 837 N N . ALA A 1 110 ? 1.675 -1.051 6.088 1.00 97.06 110 ALA A N 1
ATOM 838 C CA . ALA A 1 110 ? 1.835 0.143 5.253 1.00 97.06 110 ALA A CA 1
ATOM 839 C C . ALA A 1 110 ? 3.287 0.312 4.763 1.00 97.06 110 ALA A C 1
ATOM 841 O O . ALA A 1 110 ? 3.527 0.547 3.576 1.00 97.06 110 ALA A O 1
ATOM 842 N N . ASP A 1 111 ? 4.266 0.139 5.655 1.00 98.12 111 ASP A N 1
ATOM 843 C CA . ASP A 1 111 ? 5.688 0.180 5.298 1.00 98.12 111 ASP A CA 1
ATOM 844 C C . ASP A 1 111 ? 6.083 -0.964 4.353 1.00 98.12 111 ASP A C 1
ATOM 846 O O . ASP A 1 111 ? 6.951 -0.787 3.494 1.00 98.12 111 ASP A O 1
ATOM 850 N N . TYR A 1 112 ? 5.451 -2.132 4.485 1.00 97.88 112 TYR A N 1
ATOM 851 C CA . TYR A 1 112 ? 5.629 -3.248 3.561 1.00 97.88 112 TYR A CA 1
ATOM 852 C C . TYR A 1 112 ? 5.151 -2.888 2.146 1.00 97.88 112 TYR A C 1
ATOM 854 O O . TYR A 1 112 ? 5.946 -2.960 1.208 1.00 97.88 112 TYR A O 1
ATOM 862 N N . TYR A 1 113 ? 3.914 -2.410 1.983 1.00 96.94 113 TYR A N 1
ATOM 863 C CA . TYR A 1 113 ? 3.380 -2.033 0.666 1.00 96.94 113 TYR A CA 1
ATOM 864 C C . TYR A 1 113 ? 4.135 -0.866 0.034 1.00 96.94 113 TYR A C 1
ATOM 866 O O . TYR A 1 113 ? 4.359 -0.843 -1.176 1.00 96.94 113 TYR A O 1
ATOM 874 N N . LYS A 1 114 ? 4.631 0.068 0.850 1.00 96.94 114 LYS A N 1
ATOM 875 C CA . LYS A 1 114 ? 5.542 1.112 0.376 1.00 96.94 114 LYS A CA 1
ATOM 876 C C . LYS A 1 114 ? 6.809 0.524 -0.250 1.00 96.94 114 LYS A C 1
ATOM 878 O O . LYS A 1 114 ? 7.233 1.001 -1.299 1.00 96.94 114 LYS A O 1
ATOM 883 N N . LYS A 1 115 ? 7.413 -0.502 0.359 1.00 97.62 115 LYS A N 1
ATOM 884 C CA . LYS A 1 115 ? 8.602 -1.170 -0.198 1.00 97.62 115 LYS A CA 1
ATOM 885 C C . LYS A 1 115 ? 8.291 -1.922 -1.489 1.00 97.62 115 LYS A C 1
ATOM 887 O O . LYS A 1 115 ? 9.110 -1.875 -2.399 1.00 97.62 115 LYS A O 1
ATOM 892 N N . VAL A 1 116 ? 7.124 -2.563 -1.582 1.00 96.50 116 VAL A N 1
ATOM 893 C CA . VAL A 1 116 ? 6.660 -3.213 -2.823 1.00 96.50 116 VAL A CA 1
ATOM 894 C C . VAL A 1 116 ? 6.617 -2.195 -3.964 1.00 96.50 116 VAL A C 1
ATOM 896 O O . VAL A 1 116 ? 7.247 -2.401 -4.997 1.00 96.50 116 VAL A O 1
ATOM 899 N N . LEU A 1 117 ? 5.983 -1.041 -3.741 1.00 95.88 117 LEU A N 1
ATOM 900 C CA . LEU A 1 117 ? 5.915 0.036 -4.735 1.00 95.88 117 LEU A CA 1
ATOM 901 C C . LEU A 1 117 ? 7.292 0.612 -5.099 1.00 95.88 117 LEU A C 1
ATOM 903 O O . LEU A 1 117 ? 7.523 0.986 -6.247 1.00 95.88 117 LEU A O 1
ATOM 907 N N . GLN A 1 118 ? 8.216 0.695 -4.139 1.00 96.00 118 GLN A N 1
ATOM 908 C CA . GLN A 1 118 ? 9.589 1.137 -4.403 1.00 96.00 118 GLN A CA 1
ATOM 909 C C . GLN A 1 118 ? 10.367 0.144 -5.272 1.00 96.00 118 GLN A C 1
ATOM 911 O O . GLN A 1 118 ? 11.144 0.569 -6.129 1.00 96.00 118 GLN A O 1
ATOM 916 N N . GLU A 1 119 ? 10.176 -1.160 -5.069 1.00 95.25 119 GLU A N 1
ATOM 917 C CA . GLU A 1 119 ? 10.804 -2.168 -5.924 1.00 95.25 119 GLU A CA 1
ATOM 918 C C . GLU A 1 119 ? 10.196 -2.133 -7.329 1.00 95.25 119 GLU A C 1
ATOM 920 O O . GLU A 1 119 ? 10.947 -2.100 -8.300 1.00 95.25 119 GLU A O 1
ATOM 925 N N . GLU A 1 120 ? 8.873 -2.005 -7.449 1.00 94.19 120 GLU A N 1
ATOM 926 C CA . GLU A 1 120 ? 8.196 -1.862 -8.744 1.00 94.19 120 GLU A CA 1
ATOM 927 C C . GLU A 1 120 ? 8.688 -0.623 -9.512 1.00 94.19 120 GLU A C 1
ATOM 929 O O . GLU A 1 120 ? 9.060 -0.705 -10.682 1.00 94.19 120 GLU A O 1
ATOM 934 N N . GLN A 1 121 ? 8.822 0.524 -8.834 1.00 92.56 121 GLN A N 1
ATOM 935 C CA . GLN A 1 121 ? 9.398 1.741 -9.419 1.00 92.56 121 GLN A CA 1
ATOM 936 C C . GLN A 1 121 ? 10.818 1.517 -9.963 1.00 92.56 121 GLN A C 1
ATOM 938 O O . GLN A 1 121 ? 11.199 2.082 -10.997 1.00 92.56 121 GLN A O 1
ATOM 943 N N . LYS A 1 122 ? 11.628 0.739 -9.243 1.00 94.62 122 LYS A N 1
ATOM 944 C CA . LYS A 1 122 ? 13.003 0.434 -9.631 1.00 94.62 122 LYS A CA 1
ATOM 945 C C . LYS A 1 122 ? 13.037 -0.509 -10.831 1.00 94.62 122 LYS A C 1
ATOM 947 O O . LYS A 1 122 ? 13.808 -0.248 -11.754 1.00 94.62 122 LYS A O 1
ATOM 952 N N . GLN A 1 123 ? 12.208 -1.553 -10.845 1.00 91.88 123 GLN A N 1
ATOM 953 C CA . GLN A 1 123 ? 12.093 -2.460 -11.991 1.00 91.88 123 GLN A CA 1
ATOM 954 C C . GLN A 1 123 ? 11.630 -1.704 -13.238 1.00 91.88 123 GLN A C 1
ATOM 956 O O . GLN A 1 123 ? 12.282 -1.789 -14.279 1.00 91.88 123 GLN A O 1
ATOM 961 N N . PHE A 1 124 ? 10.630 -0.833 -13.095 1.00 91.31 124 PHE A N 1
ATOM 962 C CA . PHE A 1 124 ? 10.180 0.050 -14.167 1.00 91.31 124 PHE A CA 1
ATOM 963 C C . PHE A 1 124 ? 11.322 0.903 -14.749 1.00 91.31 124 PHE A C 1
ATOM 965 O O . PHE A 1 124 ? 11.482 0.981 -15.965 1.00 91.31 124 PHE A O 1
ATOM 972 N N . HIS A 1 125 ? 12.175 1.506 -13.910 1.00 90.75 125 HIS A N 1
ATOM 973 C CA . HIS A 1 125 ? 13.329 2.281 -14.393 1.00 90.75 125 HIS A CA 1
ATOM 974 C C . HIS A 1 125 ? 14.343 1.433 -15.168 1.00 90.75 125 HIS A C 1
ATOM 976 O O . HIS A 1 125 ? 14.923 1.907 -16.153 1.00 90.75 125 HIS A O 1
ATOM 982 N N . VAL A 1 126 ? 14.580 0.198 -14.726 1.00 93.44 126 VAL A N 1
ATOM 983 C CA . VAL A 1 126 ? 15.490 -0.737 -15.399 1.00 93.44 126 VAL A CA 1
ATOM 984 C C . VAL A 1 126 ? 14.937 -1.116 -16.773 1.00 93.44 126 VAL A C 1
ATOM 986 O O . VAL A 1 126 ? 15.658 -1.021 -17.770 1.00 93.44 126 VAL A O 1
ATOM 989 N N . GLU A 1 127 ? 13.661 -1.488 -16.843 1.00 91.06 127 GLU A N 1
ATOM 990 C CA . GLU A 1 127 ? 12.990 -1.859 -18.091 1.00 91.06 127 GLU A CA 1
ATOM 991 C C . GLU A 1 127 ? 12.901 -0.685 -19.066 1.00 91.06 127 GLU A C 1
ATOM 993 O O . GLU A 1 127 ? 13.230 -0.836 -20.244 1.00 91.06 127 GLU A O 1
ATOM 998 N N . LEU A 1 128 ? 12.577 0.509 -18.568 1.00 90.44 128 LEU A N 1
ATOM 999 C CA . LEU A 1 128 ? 12.552 1.730 -19.365 1.00 90.44 128 LEU A CA 1
ATOM 1000 C C . LEU A 1 128 ? 13.930 2.042 -19.963 1.00 90.44 128 LEU A C 1
ATOM 1002 O O . LEU A 1 128 ? 14.048 2.316 -21.158 1.00 90.44 128 LEU A O 1
ATOM 1006 N N . SER A 1 129 ? 14.989 1.962 -19.154 1.00 90.44 129 SER A N 1
ATOM 1007 C CA . SER A 1 129 ? 16.361 2.213 -19.616 1.00 90.44 129 SER A CA 1
ATOM 1008 C C . SER A 1 129 ? 16.779 1.216 -20.697 1.00 90.44 129 SER A C 1
ATOM 1010 O O . SER A 1 129 ? 17.389 1.599 -21.699 1.00 90.44 129 SER A O 1
ATOM 1012 N N . LYS A 1 130 ? 16.408 -0.059 -20.528 1.00 92.19 130 LYS A N 1
ATOM 1013 C CA . LYS A 1 130 ? 16.633 -1.107 -21.526 1.00 92.19 130 LYS A CA 1
ATOM 1014 C C . LYS A 1 130 ? 15.878 -0.812 -22.823 1.00 92.19 130 LYS A C 1
ATOM 1016 O O . LYS A 1 130 ? 16.484 -0.867 -23.892 1.00 92.19 130 LYS A O 1
ATOM 1021 N N . GLN A 1 131 ? 14.602 -0.440 -22.739 1.00 90.38 131 GLN A N 1
ATOM 1022 C CA . GLN A 1 131 ? 13.781 -0.125 -23.907 1.00 90.38 131 GLN A CA 1
ATOM 1023 C C . GLN A 1 131 ? 14.322 1.085 -24.679 1.00 90.38 131 GLN A C 1
ATOM 1025 O O . GLN A 1 131 ? 14.392 1.049 -25.908 1.00 90.38 131 GLN A O 1
ATOM 1030 N N . ILE A 1 132 ? 14.771 2.129 -23.978 1.00 90.31 132 ILE A N 1
ATOM 1031 C CA . ILE A 1 132 ? 15.434 3.284 -24.600 1.00 90.31 132 ILE A CA 1
ATOM 1032 C C . ILE A 1 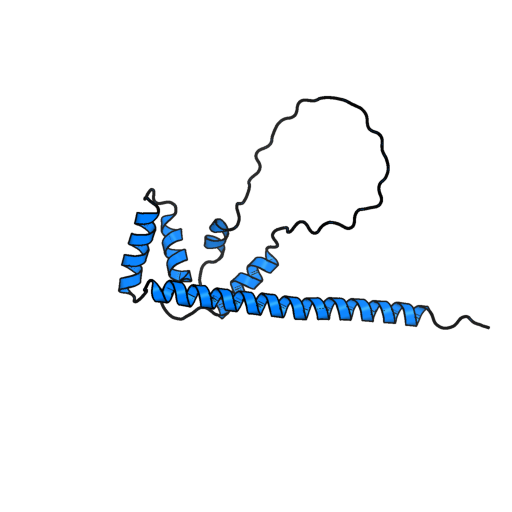132 ? 16.717 2.838 -25.309 1.00 90.31 132 ILE A C 1
ATOM 1034 O O . ILE A 1 132 ? 16.929 3.178 -26.473 1.00 90.31 132 ILE A O 1
ATOM 1038 N N . GLN A 1 133 ? 17.560 2.041 -24.647 1.00 90.06 133 GLN A N 1
ATOM 1039 C CA . GLN A 1 133 ? 18.817 1.576 -25.230 1.00 90.06 133 GLN A CA 1
ATOM 1040 C C . GLN A 1 133 ? 18.596 0.697 -26.473 1.00 90.06 133 GLN A C 1
ATOM 1042 O O . GLN A 1 133 ? 19.334 0.822 -27.451 1.00 90.06 133 GLN A O 1
ATOM 1047 N N . GLU A 1 134 ? 17.594 -0.182 -26.460 1.00 89.88 134 GLU A N 1
ATOM 1048 C CA . GLU A 1 134 ? 17.224 -1.014 -27.611 1.00 89.88 134 GLU A CA 1
ATOM 1049 C C . GLU A 1 134 ? 16.722 -0.172 -28.789 1.00 89.88 134 GLU A C 1
ATOM 1051 O O . GLU A 1 134 ? 17.139 -0.402 -29.928 1.00 89.88 134 GLU A O 1
ATOM 1056 N N . GLN A 1 135 ? 15.889 0.840 -28.527 1.00 87.19 135 GLN A N 1
ATOM 1057 C CA . GLN A 1 135 ? 15.424 1.755 -29.569 1.00 87.19 135 GLN A CA 1
ATOM 1058 C C . GLN A 1 135 ? 16.579 2.548 -30.183 1.00 87.19 135 GLN A C 1
ATOM 1060 O O . GLN A 1 135 ? 16.671 2.625 -31.407 1.00 87.19 135 GLN A O 1
ATOM 1065 N N . VAL A 1 136 ? 17.487 3.083 -29.361 1.00 89.00 136 VAL A N 1
ATOM 1066 C CA . VAL A 1 136 ? 18.666 3.817 -29.846 1.00 89.00 136 VAL A CA 1
ATOM 1067 C C . VAL A 1 136 ? 19.549 2.911 -30.704 1.00 89.00 136 VAL A C 1
ATOM 1069 O O . VAL A 1 136 ? 19.807 3.249 -31.856 1.00 89.00 136 VAL A O 1
ATOM 1072 N N . LYS A 1 137 ? 19.907 1.714 -30.219 1.00 85.50 137 LYS A N 1
ATOM 1073 C CA . LYS A 1 137 ? 20.716 0.744 -30.983 1.00 85.50 137 LYS A CA 1
ATOM 1074 C C . LYS A 1 137 ? 20.068 0.347 -32.309 1.00 85.50 137 LYS A C 1
ATOM 1076 O O . LYS A 1 137 ? 20.748 0.216 -33.323 1.00 85.50 137 LYS A O 1
ATOM 1081 N N . SER A 1 138 ? 18.749 0.148 -32.322 1.00 82.44 138 SER A N 1
ATOM 1082 C CA . SER A 1 138 ? 18.014 -0.171 -33.550 1.00 82.44 138 SER A CA 1
ATOM 1083 C C . SER A 1 138 ? 18.092 0.968 -34.572 1.00 82.44 138 SER A C 1
ATOM 1085 O O . SER A 1 138 ? 18.232 0.710 -35.769 1.00 82.44 138 SER A O 1
ATOM 1087 N N . LYS A 1 139 ? 18.038 2.224 -34.115 1.00 84.94 139 LYS A N 1
ATOM 1088 C CA . LYS A 1 139 ? 18.164 3.405 -34.978 1.00 84.94 139 LYS A CA 1
ATOM 1089 C C . LYS A 1 139 ? 19.598 3.614 -35.461 1.00 84.94 139 LYS A C 1
ATOM 1091 O O . LYS A 1 139 ? 19.774 3.895 -36.641 1.00 84.94 139 LYS A O 1
ATOM 1096 N N . GLU A 1 140 ? 20.596 3.413 -34.602 1.00 80.94 140 GLU A N 1
ATOM 1097 C CA . GLU A 1 140 ? 22.019 3.452 -34.974 1.00 80.94 140 GLU A CA 1
ATOM 1098 C C . GLU A 1 140 ? 22.330 2.436 -36.075 1.00 80.94 140 GLU A C 1
ATOM 1100 O O . GLU A 1 140 ? 22.866 2.809 -37.115 1.00 80.94 140 GLU A O 1
ATOM 1105 N N . LYS A 1 141 ? 21.887 1.185 -35.906 1.00 78.25 141 LYS A N 1
ATOM 1106 C CA . LYS A 1 141 ? 22.068 0.136 -36.915 1.00 78.25 141 LYS A CA 1
ATOM 1107 C C . LYS A 1 141 ? 21.405 0.486 -38.251 1.00 78.25 141 LYS A C 1
ATOM 1109 O O . LYS A 1 141 ? 21.986 0.257 -39.303 1.00 78.25 141 LYS A O 1
ATOM 1114 N N . LEU A 1 142 ? 20.207 1.077 -38.221 1.00 75.31 142 LEU A N 1
ATOM 1115 C CA . LEU A 1 142 ? 19.514 1.508 -39.440 1.00 75.31 142 LEU A CA 1
ATOM 1116 C C . LEU A 1 142 ? 20.277 2.617 -40.184 1.00 75.31 142 LEU A C 1
ATOM 1118 O O . LEU A 1 142 ? 20.279 2.628 -41.416 1.00 75.31 142 LEU A O 1
ATOM 1122 N N . ILE A 1 143 ? 20.900 3.542 -39.446 1.00 79.00 143 ILE A N 1
ATOM 1123 C CA . ILE A 1 143 ? 21.735 4.610 -40.010 1.00 79.00 143 ILE A CA 1
ATOM 1124 C C . ILE A 1 143 ? 23.021 4.020 -40.590 1.00 79.00 143 ILE A C 1
ATOM 1126 O O . ILE A 1 143 ? 23.401 4.399 -41.695 1.00 79.00 143 ILE A O 1
ATOM 1130 N N . GLU A 1 144 ? 23.666 3.087 -39.891 1.00 75.38 144 GLU A N 1
ATOM 1131 C CA . GLU A 1 144 ? 24.882 2.412 -40.358 1.00 75.38 144 GLU A CA 1
ATOM 1132 C C . GLU A 1 144 ? 24.628 1.612 -41.647 1.00 75.38 144 GLU A C 1
ATOM 1134 O O . GLU A 1 144 ? 25.345 1.798 -42.631 1.00 75.38 144 GLU A O 1
ATOM 1139 N N . ASP A 1 145 ? 23.533 0.845 -41.701 1.00 74.44 145 ASP A N 1
ATOM 1140 C CA . ASP A 1 145 ? 23.115 0.095 -42.895 1.00 74.44 145 ASP A CA 1
ATOM 1141 C C . ASP A 1 145 ? 22.777 1.020 -44.088 1.00 74.44 145 ASP A C 1
ATOM 1143 O O . ASP A 1 145 ? 22.974 0.637 -45.240 1.00 74.44 145 ASP A O 1
ATOM 1147 N N . HIS A 1 146 ? 22.304 2.250 -43.842 1.00 66.88 146 HIS A N 1
ATOM 1148 C CA . HIS A 1 146 ? 22.042 3.252 -44.892 1.00 66.88 146 HIS A CA 1
ATOM 1149 C C . HIS A 1 146 ? 23.253 4.142 -45.238 1.00 66.88 146 HIS A C 1
ATOM 1151 O O . HIS A 1 146 ? 23.173 4.908 -46.200 1.00 66.88 146 HIS A O 1
ATOM 1157 N N . SER A 1 147 ? 24.361 4.069 -44.488 1.00 61.59 147 SER A N 1
ATOM 1158 C CA . SER A 1 147 ? 25.518 4.978 -44.629 1.00 61.59 147 SER A CA 1
ATOM 1159 C C . SER A 1 147 ? 26.776 4.338 -45.238 1.00 61.59 147 SER A C 1
ATOM 1161 O O . SER A 1 147 ? 27.814 4.998 -45.310 1.00 61.59 147 SER A O 1
ATOM 1163 N N . GLY A 1 148 ? 26.723 3.091 -45.715 1.00 53.31 148 GLY A N 1
ATOM 1164 C CA . GLY A 1 148 ? 27.856 2.438 -46.389 1.00 53.31 148 GLY A CA 1
ATOM 1165 C C . GLY A 1 148 ? 27.684 2.275 -47.909 1.00 53.31 148 GLY A C 1
ATOM 1166 O O . GLY A 1 148 ? 26.577 2.005 -48.366 1.00 53.31 148 GLY A O 1
ATOM 1167 N N . PRO A 1 149 ? 28.773 2.271 -48.706 1.00 51.41 149 PRO A N 1
ATOM 1168 C CA . PRO A 1 149 ? 29.858 3.247 -48.816 1.00 51.41 149 PRO A CA 1
ATOM 1169 C C . PRO A 1 149 ? 29.546 4.313 -49.896 1.00 51.41 149 PRO A C 1
ATOM 1171 O O . PRO A 1 149 ? 28.833 4.047 -50.865 1.00 51.41 149 PRO A O 1
ATOM 1174 N N . LYS A 1 150 ? 30.153 5.508 -49.805 1.00 56.84 150 LYS A N 1
ATOM 1175 C CA . LYS A 1 150 ? 30.307 6.373 -50.989 1.00 56.84 150 LYS A CA 1
ATOM 1176 C C . LYS A 1 150 ? 31.061 5.569 -52.053 1.00 56.84 150 LYS A C 1
ATOM 1178 O O . LYS A 1 150 ? 32.212 5.198 -51.827 1.00 56.84 150 LYS A O 1
ATOM 1183 N N . GLN A 1 151 ? 30.394 5.268 -53.167 1.00 48.78 151 GLN A N 1
ATOM 1184 C CA . GLN A 1 151 ? 31.058 4.742 -54.355 1.00 48.78 151 GLN A CA 1
ATOM 1185 C C . GLN A 1 151 ? 32.122 5.742 -54.834 1.00 48.78 151 GLN A C 1
ATOM 1187 O O . GLN A 1 151 ? 31.988 6.946 -54.601 1.00 48.78 151 GLN A O 1
ATOM 1192 N N . ALA A 1 152 ? 33.181 5.163 -55.404 1.00 41.47 152 ALA A N 1
ATOM 1193 C CA . ALA A 1 152 ? 34.479 5.738 -55.750 1.00 41.47 152 ALA A CA 1
ATOM 1194 C C . ALA A 1 152 ? 34.446 7.037 -56.570 1.00 41.47 152 ALA A C 1
ATOM 1196 O O . ALA A 1 152 ? 33.501 7.222 -57.368 1.00 41.47 152 ALA A O 1
#

Sequence (152 aa):
MAFDFKKITSLFVETSEQAPVQQEPSSAPSVSLSQPQTVGVPTGAFDQAVFDSLMKAIEEHNLPGEDYLEFLSALQAMQNIPLDEKLKIQTVLATLSTKGLTIQKIKESADYYKKVLQEEQKQFHVELSKQIQEQVKSKEKLIEDHSGPKQA

Foldseek 3Di:
DFQDVVLCVVVVDDPDPDDDDDDDDDDDDDDDDDDPPDPDPPPVDDDVVVVVVLSVLCRVVPDPWDEQSNLSSQLSVCPPPPDDSVVSSVVSQVVRVVRPDDPVRHVVVVVVSVVSSVVVVVVVVVVVVVVVVVVVVVVVVVVVVVCDDPDD

Secondary structure (DSSP, 8-state):
----HHHHHHHH------PPPPP------------------------HHHHHHHHHHHHHTPPSSS-HHHHHHHHHHTTTS---HHHHHHHHHHHHHTTT--HHHHHHHHHHHHHHHHHHHHHHHHHHHHHHHHHHHHHHHHHHHHS-----

Radius of gyration: 25.58 Å; chains: 1; bounding box: 57×56×73 Å